Protein AF-A0A954Z6T5-F1 (afdb_monomer)

Mean predicted aligned error: 4.41 Å

Foldseek 3Di:
DDQDWDQDPVRDTDGPDDDAPDKDKDFAADPFFPAPPRGQADDDPQCVVQVQDSRNIGIDHHHVPDDDDGDDDRDPVRGDDD

Radius of gyration: 13.12 Å; Cα contacts (8 Å, |Δi|>4): 118; chains: 1; bounding box: 32×27×32 Å

Sequence (82 aa):
NGYFAVTAADGSFEIPNLPAGEKLEMQVWHERGAGANNAVVVETPETKPLKWSKKGRFEIQLEENEPRELTITVPANAFTAG

pLDDT: mean 88.75, std 7.07, range [52.69, 94.94]

Secondary structure (DSSP, 8-state):
--S--PPPTTS-----SPPSSSEEEEE-B-TTBSSGGGB-----TTTGGGT--TTSEEEEE--TT----------GGGB---

Structure (mmCIF, N/CA/C/O backbone):
data_AF-A0A954Z6T5-F1
#
_entry.id   AF-A0A954Z6T5-F1
#
loop_
_atom_site.group_PDB
_atom_site.id
_atom_site.type_symbol
_atom_site.label_atom_id
_atom_site.label_alt_id
_atom_site.label_comp_id
_atom_site.label_asym_id
_atom_site.label_entity_id
_atom_site.label_seq_id
_atom_site.pdbx_PDB_ins_code
_atom_site.Cartn_x
_atom_site.Cartn_y
_atom_site.Cartn_z
_atom_site.occupancy
_atom_site.B_iso_or_equiv
_atom_site.auth_seq_id
_atom_site.auth_comp_id
_atom_site.auth_asym_id
_atom_site.auth_atom_id
_atom_site.pdbx_PDB_model_num
ATOM 1 N N . ASN A 1 1 ? -8.031 -15.328 10.078 1.00 52.69 1 ASN A N 1
ATOM 2 C CA . ASN A 1 1 ? -8.234 -15.128 8.627 1.00 52.69 1 ASN A CA 1
ATOM 3 C C . ASN A 1 1 ? -8.770 -13.721 8.434 1.00 52.69 1 ASN A C 1
ATOM 5 O O . ASN A 1 1 ? -9.971 -13.548 8.388 1.00 52.69 1 ASN A O 1
ATOM 9 N N . GLY A 1 2 ? -7.986 -12.659 8.518 1.00 61.34 2 GLY A N 1
ATOM 10 C CA . GLY A 1 2 ? -6.576 -12.470 8.191 1.00 61.34 2 GLY A CA 1
ATOM 11 C C . GLY A 1 2 ? -6.610 -11.255 7.275 1.00 61.34 2 GLY A C 1
ATOM 12 O O . GLY A 1 2 ? -7.061 -11.407 6.152 1.00 61.34 2 GLY A O 1
ATOM 13 N N . TYR A 1 3 ? -6.301 -10.069 7.798 1.00 80.44 3 TYR A N 1
ATOM 14 C CA . TYR A 1 3 ? -6.505 -8.776 7.135 1.00 80.44 3 TYR A CA 1
ATOM 15 C C . TYR A 1 3 ? -5.593 -8.613 5.908 1.00 80.44 3 TYR A C 1
ATOM 17 O O . TYR A 1 3 ? -4.611 -7.879 5.935 1.00 80.44 3 TYR A O 1
ATOM 25 N N . PHE A 1 4 ? -5.879 -9.366 4.850 1.00 87.00 4 PHE A N 1
ATOM 26 C CA . PHE A 1 4 ? -5.161 -9.356 3.588 1.00 87.00 4 PHE A CA 1
ATOM 27 C C . PHE A 1 4 ? -6.142 -9.580 2.440 1.00 87.00 4 PHE A C 1
ATOM 29 O O . PHE A 1 4 ? -7.139 -10.286 2.581 1.00 87.00 4 PHE A O 1
ATOM 36 N N . ALA A 1 5 ? -5.812 -9.007 1.291 1.00 88.94 5 ALA A N 1
ATOM 37 C CA . ALA A 1 5 ? -6.463 -9.287 0.026 1.00 88.94 5 ALA A CA 1
ATOM 38 C C . ALA A 1 5 ? -5.387 -9.497 -1.035 1.00 88.94 5 ALA A C 1
ATOM 40 O O . ALA A 1 5 ? -4.314 -8.893 -0.976 1.00 88.94 5 ALA A O 1
ATOM 41 N N . VAL A 1 6 ? -5.678 -10.368 -1.995 1.00 89.69 6 VAL A N 1
ATOM 42 C CA . VAL A 1 6 ? -4.897 -10.493 -3.226 1.00 89.69 6 VAL A CA 1
ATOM 43 C C . VAL A 1 6 ? -5.668 -9.743 -4.297 1.00 89.69 6 VAL A C 1
ATOM 45 O O . VAL A 1 6 ? -6.867 -9.966 -4.450 1.00 89.69 6 VAL A O 1
ATOM 48 N N . THR A 1 7 ? -4.994 -8.843 -5.006 1.00 89.25 7 THR A N 1
ATOM 49 C CA . THR A 1 7 ? -5.606 -8.098 -6.106 1.00 89.25 7 THR A CA 1
ATOM 50 C C . THR A 1 7 ? -6.073 -9.058 -7.193 1.00 89.25 7 THR A C 1
ATOM 52 O O . THR A 1 7 ? -5.328 -9.960 -7.588 1.00 89.25 7 THR A O 1
ATOM 55 N N . ALA A 1 8 ? -7.284 -8.854 -7.698 1.00 90.62 8 ALA A N 1
ATOM 56 C CA . ALA A 1 8 ? -7.785 -9.561 -8.864 1.00 90.62 8 ALA A CA 1
ATOM 57 C C . ALA A 1 8 ? -7.013 -9.154 -10.135 1.00 90.62 8 ALA A C 1
ATOM 59 O O . ALA A 1 8 ? -6.192 -8.235 -10.130 1.00 90.62 8 ALA A O 1
ATOM 60 N N . ALA A 1 9 ? -7.271 -9.848 -11.247 1.00 88.25 9 ALA A N 1
ATOM 61 C CA . ALA A 1 9 ? -6.593 -9.597 -12.523 1.00 88.25 9 ALA A CA 1
ATOM 62 C C . ALA A 1 9 ? -6.838 -8.182 -13.084 1.00 88.25 9 ALA A C 1
ATOM 64 O O . ALA A 1 9 ? -6.040 -7.689 -13.877 1.00 88.25 9 ALA A O 1
ATOM 65 N N . ASP A 1 10 ? -7.928 -7.536 -12.668 1.00 87.50 10 ASP A N 1
ATOM 66 C CA . ASP A 1 10 ? -8.264 -6.147 -12.993 1.00 87.50 10 ASP A CA 1
ATOM 67 C C . ASP A 1 10 ? -7.644 -5.124 -12.020 1.00 87.50 10 ASP A C 1
ATOM 69 O O . ASP A 1 10 ? -7.828 -3.921 -12.191 1.00 87.50 10 ASP A O 1
ATOM 73 N N . GLY A 1 11 ? -6.898 -5.587 -11.011 1.00 86.06 11 GLY A N 1
ATOM 74 C CA . GLY A 1 11 ? -6.272 -4.761 -9.979 1.00 86.0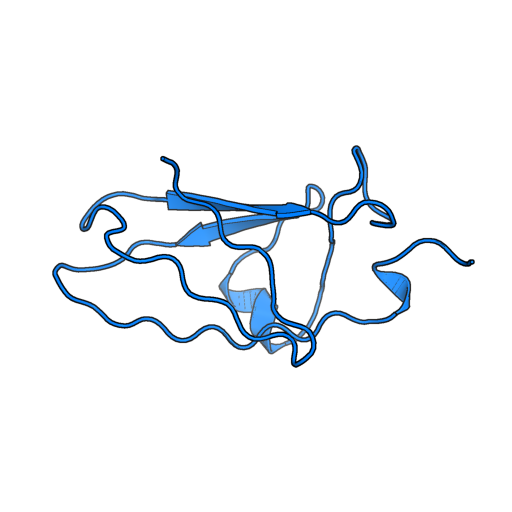6 11 GLY A CA 1
ATOM 75 C C . GLY A 1 11 ? -7.172 -4.433 -8.785 1.00 86.06 11 GLY A C 1
ATOM 76 O O . GLY A 1 11 ? -6.703 -3.784 -7.850 1.00 86.06 11 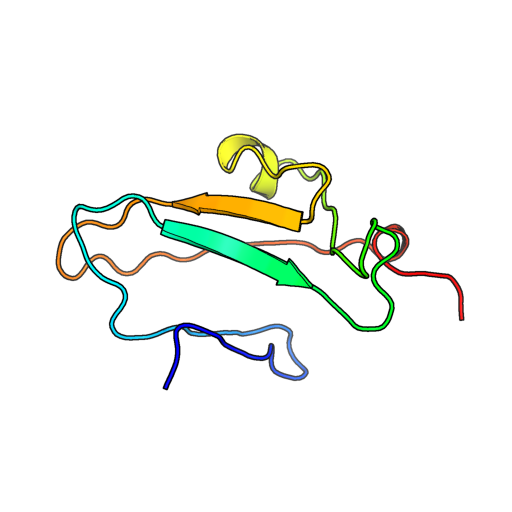GLY A O 1
ATOM 77 N N . SER A 1 12 ? -8.430 -4.883 -8.769 1.00 90.81 12 SER A N 1
ATOM 78 C CA . SER A 1 12 ? -9.353 -4.628 -7.658 1.00 90.81 12 SER A CA 1
ATOM 79 C C . SER A 1 12 ? -9.012 -5.460 -6.415 1.00 90.81 12 SER A C 1
ATOM 81 O O . SER A 1 12 ? -8.515 -6.585 -6.509 1.00 90.81 12 SER A O 1
ATOM 83 N N . PHE A 1 13 ? -9.265 -4.908 -5.226 1.00 90.38 13 PHE A N 1
ATOM 84 C CA . PHE A 1 13 ? -9.143 -5.616 -3.951 1.00 90.38 13 PHE A CA 1
ATOM 85 C C . PHE A 1 13 ? -10.155 -5.078 -2.935 1.00 90.38 13 PHE A C 1
ATOM 87 O O . PHE A 1 13 ? -10.547 -3.916 -2.994 1.00 90.38 13 PHE A O 1
ATOM 94 N N . GLU A 1 14 ? -10.533 -5.916 -1.971 1.00 91.19 14 GLU A N 1
ATOM 95 C CA . GLU A 1 14 ? -11.391 -5.537 -0.850 1.00 91.19 14 GLU A CA 1
ATOM 96 C C . GLU A 1 14 ? -10.909 -6.251 0.418 1.00 91.19 14 GLU A C 1
ATOM 98 O O . GLU A 1 14 ? -10.648 -7.455 0.396 1.00 91.19 14 GLU A O 1
ATOM 103 N N . ILE A 1 15 ? -10.777 -5.513 1.525 1.00 89.19 15 ILE A N 1
ATOM 104 C CA . ILE A 1 15 ? -10.470 -6.082 2.843 1.00 89.19 15 ILE A CA 1
ATOM 105 C C . ILE A 1 15 ? -11.632 -5.733 3.779 1.00 89.19 15 ILE A C 1
ATOM 107 O O . ILE A 1 15 ? -11.679 -4.613 4.292 1.00 89.19 15 ILE A O 1
ATOM 111 N N . PRO A 1 16 ? -12.584 -6.656 3.999 1.00 88.56 16 PRO A N 1
ATOM 112 C CA . PRO A 1 16 ? -13.743 -6.378 4.833 1.00 88.56 16 PRO A CA 1
ATOM 113 C C . PRO A 1 16 ? -13.400 -6.472 6.325 1.00 88.56 16 PRO A C 1
ATOM 115 O O . PRO A 1 16 ? -12.461 -7.161 6.730 1.00 88.56 16 PRO A O 1
ATOM 118 N N . ASN A 1 17 ? -14.241 -5.844 7.152 1.00 87.19 17 ASN A N 1
ATOM 119 C CA . ASN A 1 17 ? -14.219 -5.949 8.616 1.00 87.19 17 ASN A CA 1
ATOM 120 C C . ASN A 1 17 ? -12.913 -5.471 9.275 1.00 87.19 17 ASN A C 1
ATOM 122 O O . ASN A 1 17 ? -12.468 -6.057 10.262 1.00 87.19 17 ASN A O 1
ATOM 126 N N . LEU A 1 18 ? -12.287 -4.423 8.735 1.00 88.62 18 LEU A N 1
ATOM 127 C CA . LEU A 1 18 ? -11.152 -3.776 9.390 1.00 88.62 18 LEU A CA 1
ATOM 128 C C . LEU A 1 18 ? -11.594 -3.091 10.700 1.00 88.62 18 LEU A C 1
ATOM 130 O O . LEU A 1 18 ? -12.694 -2.534 10.746 1.00 88.62 18 LEU A O 1
ATOM 134 N N . PRO A 1 19 ? -10.766 -3.119 11.762 1.00 88.00 19 PRO A N 1
ATOM 135 C CA . PRO A 1 19 ? -11.117 -2.475 13.018 1.00 88.00 19 PRO A CA 1
ATOM 136 C C . PRO A 1 19 ? -11.162 -0.953 12.855 1.00 88.00 19 PRO A C 1
ATOM 138 O O . PRO A 1 19 ? -10.246 -0.345 12.300 1.00 88.00 19 PRO A O 1
ATOM 141 N N . ALA A 1 20 ? -12.243 -0.353 13.349 1.00 89.31 20 ALA A N 1
ATOM 142 C CA . ALA A 1 20 ? -12.451 1.088 13.338 1.00 89.31 20 ALA A CA 1
ATOM 143 C C . ALA A 1 20 ? -11.796 1.764 14.551 1.00 89.31 20 ALA A C 1
ATOM 145 O O . ALA A 1 20 ? -11.634 1.155 15.608 1.00 89.31 20 ALA A O 1
ATOM 146 N N . GLY A 1 21 ? -11.439 3.040 14.406 1.00 88.44 21 GLY A N 1
ATOM 147 C CA . GLY A 1 21 ? -10.896 3.870 15.487 1.00 88.44 21 GLY A CA 1
ATOM 148 C C . GLY A 1 21 ? -9.419 3.629 15.822 1.00 88.44 21 GLY A C 1
ATOM 149 O O . GLY A 1 21 ? -8.845 4.384 16.606 1.00 88.44 21 GLY A O 1
ATOM 150 N N . GLU A 1 22 ? -8.777 2.635 15.206 1.00 89.38 22 GLU A N 1
ATOM 151 C CA . GLU A 1 22 ? -7.353 2.340 15.370 1.00 89.38 22 GLU A CA 1
ATOM 152 C C . GLU A 1 22 ? -6.558 2.665 14.100 1.00 89.38 22 GLU A C 1
ATOM 154 O O . GLU A 1 22 ? -7.081 2.676 12.983 1.00 89.38 22 GLU A O 1
ATOM 159 N N . LYS A 1 23 ? -5.260 2.932 14.270 1.00 91.31 23 LYS A N 1
ATOM 160 C CA . LYS A 1 23 ? -4.341 3.068 13.139 1.00 91.31 23 LYS A CA 1
ATOM 161 C C . LYS A 1 23 ? -3.948 1.692 12.626 1.00 91.31 23 LYS A C 1
ATOM 163 O O . LYS A 1 23 ? -3.360 0.897 13.354 1.00 91.31 23 LYS A O 1
ATOM 168 N N . LEU A 1 24 ? -4.212 1.459 11.351 1.00 91.44 24 LEU A N 1
ATOM 169 C CA . LEU A 1 24 ? -3.894 0.230 10.645 1.00 91.44 24 LEU A CA 1
ATOM 170 C C . LEU A 1 24 ? -2.674 0.465 9.761 1.00 91.44 24 LEU A C 1
ATOM 172 O O . LEU A 1 24 ? -2.690 1.331 8.886 1.00 91.44 24 LEU A O 1
ATOM 176 N N . GLU A 1 25 ? -1.619 -0.318 9.981 1.00 93.25 25 GLU A N 1
ATOM 177 C CA . GLU A 1 25 ? -0.483 -0.375 9.062 1.00 93.25 25 GLU A CA 1
ATOM 178 C C . GLU A 1 25 ? -0.794 -1.378 7.946 1.00 93.25 25 GLU A C 1
ATOM 180 O O . GLU A 1 25 ? -0.904 -2.583 8.177 1.00 93.25 25 GLU A O 1
ATOM 185 N N . MET A 1 26 ? -0.911 -0.876 6.721 1.00 92.81 26 MET A N 1
ATOM 186 C CA . MET A 1 26 ? -1.141 -1.675 5.524 1.00 92.81 26 MET A CA 1
ATOM 187 C C . MET A 1 26 ? 0.199 -1.959 4.849 1.00 92.81 26 MET A C 1
ATOM 189 O O . MET A 1 26 ? 0.963 -1.033 4.576 1.00 92.81 26 MET A O 1
ATOM 193 N N . GLN A 1 27 ? 0.487 -3.228 4.551 1.00 93.62 27 GLN A N 1
ATOM 194 C CA . GLN A 1 27 ? 1.663 -3.645 3.782 1.00 93.62 27 GLN A CA 1
ATOM 195 C C . GLN A 1 27 ? 1.237 -4.108 2.392 1.00 93.62 27 GLN A C 1
ATOM 19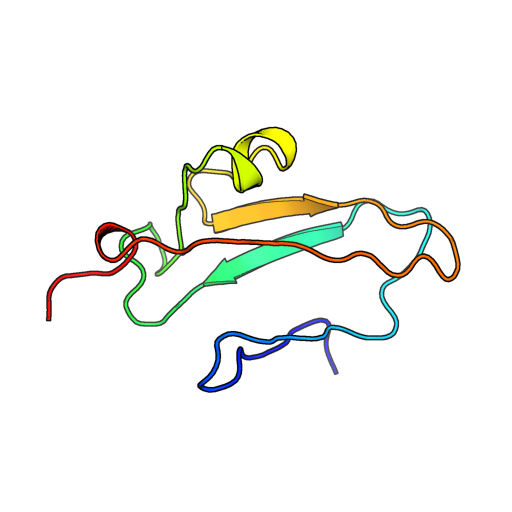7 O O . GLN A 1 27 ? 0.441 -5.034 2.253 1.00 93.62 27 GLN A O 1
ATOM 202 N N . VAL A 1 28 ? 1.857 -3.527 1.369 1.00 93.69 28 VAL A N 1
ATOM 203 C CA . VAL A 1 28 ? 1.714 -3.946 -0.025 1.00 93.69 28 VAL A CA 1
ATOM 204 C C . VAL A 1 28 ? 3.011 -4.599 -0.482 1.00 93.69 28 VAL A C 1
ATOM 206 O O . VAL A 1 28 ? 4.112 -4.077 -0.275 1.00 93.69 28 VAL A O 1
ATOM 209 N N . TRP A 1 29 ? 2.881 -5.779 -1.072 1.00 93.94 29 TRP A N 1
ATOM 210 C CA . TRP A 1 29 ? 3.996 -6.604 -1.513 1.00 93.94 29 TRP A CA 1
ATOM 211 C C . TRP A 1 29 ? 3.629 -7.304 -2.822 1.00 93.94 29 TRP A C 1
ATOM 213 O O . TRP A 1 29 ? 2.452 -7.454 -3.146 1.00 93.94 29 TRP A O 1
ATOM 223 N N . HIS A 1 30 ? 4.641 -7.730 -3.566 1.00 93.38 30 HIS A N 1
ATOM 224 C CA . HIS A 1 30 ? 4.475 -8.553 -4.757 1.00 93.38 30 HIS A CA 1
ATOM 225 C C . HIS A 1 30 ? 5.731 -9.390 -4.945 1.00 93.38 30 HIS A C 1
ATOM 227 O O . HIS A 1 30 ? 6.810 -8.862 -4.740 1.00 93.38 30 HIS A O 1
ATOM 233 N N . GLU A 1 31 ? 5.648 -10.640 -5.395 1.00 92.38 31 GLU A N 1
ATOM 234 C CA . GLU A 1 31 ? 6.822 -11.519 -5.589 1.00 92.38 31 GLU A CA 1
ATOM 235 C C . GLU A 1 31 ? 7.949 -10.902 -6.429 1.00 92.38 31 GLU A C 1
ATOM 237 O O . GLU A 1 31 ? 9.125 -11.169 -6.197 1.00 92.38 31 GLU A O 1
ATOM 242 N N . ARG A 1 32 ? 7.582 -10.024 -7.361 1.00 92.94 32 ARG A N 1
ATOM 243 C CA . ARG A 1 32 ? 8.497 -9.252 -8.208 1.00 92.94 32 ARG A CA 1
ATOM 244 C C . ARG A 1 32 ? 8.702 -7.806 -7.754 1.00 92.94 32 ARG A C 1
ATOM 246 O O . ARG A 1 32 ? 9.111 -6.986 -8.562 1.00 92.94 32 ARG A O 1
ATOM 253 N N . GLY A 1 33 ? 8.356 -7.445 -6.524 1.00 92.81 33 GLY A N 1
ATOM 254 C CA . GLY A 1 33 ? 8.518 -6.084 -6.016 1.00 92.81 33 GLY A CA 1
ATOM 255 C C . GLY A 1 33 ? 9.984 -5.652 -6.059 1.00 92.81 33 GLY A C 1
ATOM 256 O O . GLY A 1 33 ? 10.865 -6.389 -5.627 1.00 92.81 33 GLY A O 1
ATOM 257 N N . ALA A 1 34 ? 10.254 -4.457 -6.581 1.00 92.75 34 ALA A N 1
ATOM 258 C CA . ALA A 1 34 ? 11.610 -3.919 -6.688 1.00 92.75 34 ALA A CA 1
ATOM 259 C C . ALA A 1 34 ? 12.174 -3.420 -5.342 1.00 92.75 34 ALA A C 1
ATOM 261 O O . ALA A 1 34 ? 13.369 -3.141 -5.232 1.00 92.75 34 ALA A O 1
ATOM 262 N N . GLY A 1 35 ? 11.324 -3.271 -4.320 1.00 89.75 35 GLY A N 1
ATOM 263 C CA . GLY A 1 35 ? 11.721 -2.854 -2.980 1.00 89.75 35 GLY A CA 1
ATOM 264 C C . GLY A 1 35 ? 12.336 -3.981 -2.146 1.00 89.75 35 GLY A C 1
ATOM 265 O O . GLY A 1 35 ? 12.237 -5.165 -2.464 1.00 89.75 35 GLY A O 1
ATOM 266 N N . ALA A 1 36 ? 12.944 -3.612 -1.016 1.00 89.69 36 ALA A N 1
ATOM 267 C CA . ALA A 1 36 ? 13.474 -4.584 -0.060 1.00 89.69 36 ALA A CA 1
ATOM 268 C C . ALA A 1 36 ? 12.375 -5.557 0.411 1.00 89.69 36 ALA A C 1
ATOM 270 O O . ALA A 1 36 ? 11.254 -5.131 0.689 1.00 89.69 36 ALA A O 1
ATOM 271 N N . ASN A 1 37 ? 12.707 -6.848 0.526 1.00 90.50 37 ASN A N 1
ATOM 272 C CA . ASN A 1 37 ? 11.757 -7.922 0.848 1.00 90.50 37 ASN A CA 1
ATOM 273 C C . ASN A 1 37 ? 10.526 -7.941 -0.075 1.00 90.50 37 ASN A C 1
ATOM 275 O O . ASN A 1 37 ? 9.417 -8.194 0.392 1.00 90.50 37 ASN A O 1
ATOM 279 N N . ASN A 1 38 ? 10.719 -7.66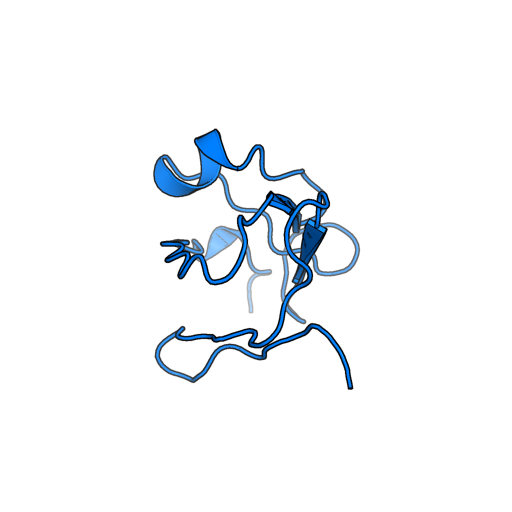0 -1.368 1.00 93.62 38 ASN A N 1
ATOM 280 C CA . ASN A 1 38 ? 9.661 -7.705 -2.378 1.00 93.62 38 ASN A CA 1
ATOM 281 C C . ASN A 1 38 ? 8.523 -6.695 -2.120 1.00 93.62 38 ASN A C 1
ATOM 283 O O . ASN A 1 38 ? 7.374 -6.879 -2.532 1.00 93.62 38 ASN A O 1
ATOM 287 N N . ALA A 1 39 ? 8.840 -5.603 -1.421 1.00 93.31 39 ALA A N 1
ATOM 288 C CA . ALA A 1 39 ? 7.909 -4.513 -1.194 1.00 93.31 39 ALA A CA 1
ATOM 289 C C . ALA A 1 39 ? 7.565 -3.795 -2.506 1.00 93.31 39 ALA A C 1
ATOM 291 O O . ALA A 1 39 ? 8.444 -3.507 -3.325 1.00 93.31 39 ALA A O 1
ATOM 292 N N . VAL A 1 40 ? 6.290 -3.436 -2.661 1.00 93.94 40 VAL A N 1
ATOM 293 C CA . VAL A 1 40 ? 5.835 -2.560 -3.745 1.00 93.94 40 VAL A CA 1
ATOM 294 C C . VAL A 1 40 ? 5.957 -1.121 -3.262 1.00 93.94 40 VAL A C 1
ATOM 296 O O . VAL A 1 40 ? 5.283 -0.701 -2.321 1.00 93.94 40 VAL A O 1
ATOM 299 N N . VAL A 1 41 ? 6.863 -0.363 -3.873 1.00 92.12 41 VAL A N 1
ATOM 300 C CA . VAL A 1 41 ? 7.104 1.042 -3.527 1.00 92.12 41 VAL A CA 1
ATOM 301 C C . VAL A 1 41 ? 6.562 1.909 -4.650 1.00 92.12 41 VAL A C 1
ATOM 303 O O . VAL A 1 41 ? 7.007 1.792 -5.789 1.00 92.12 41 VAL A O 1
ATOM 306 N N . VAL A 1 42 ? 5.602 2.770 -4.321 1.00 91.12 42 VAL A N 1
ATOM 307 C CA . VAL A 1 42 ? 4.958 3.671 -5.279 1.00 91.12 42 VAL A CA 1
ATOM 308 C C . VAL A 1 42 ? 5.052 5.108 -4.792 1.00 91.12 42 VAL A C 1
ATOM 310 O O . VAL A 1 42 ? 4.844 5.397 -3.614 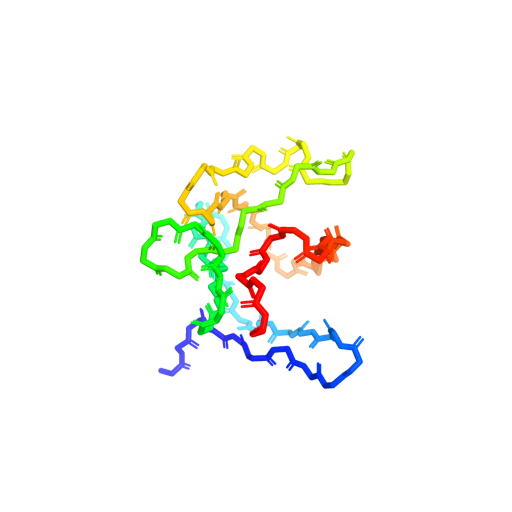1.00 91.12 42 VAL A O 1
ATOM 313 N N . GLU A 1 43 ? 5.350 6.015 -5.713 1.00 89.31 43 GLU A N 1
ATOM 314 C CA . GLU A 1 43 ? 5.389 7.451 -5.456 1.00 89.31 43 GLU A CA 1
ATOM 315 C C . GLU A 1 43 ? 4.589 8.161 -6.551 1.00 89.31 43 GLU A C 1
ATOM 317 O O . GLU A 1 43 ? 5.131 8.634 -7.549 1.00 89.31 43 GLU A O 1
ATOM 322 N N . THR A 1 44 ? 3.266 8.189 -6.386 1.00 88.19 44 THR A N 1
ATOM 323 C CA . THR A 1 44 ? 2.339 8.873 -7.295 1.00 88.19 44 THR A CA 1
ATOM 324 C C . THR A 1 44 ? 1.622 10.001 -6.549 1.00 88.19 44 THR A C 1
ATOM 326 O O . THR A 1 44 ? 1.59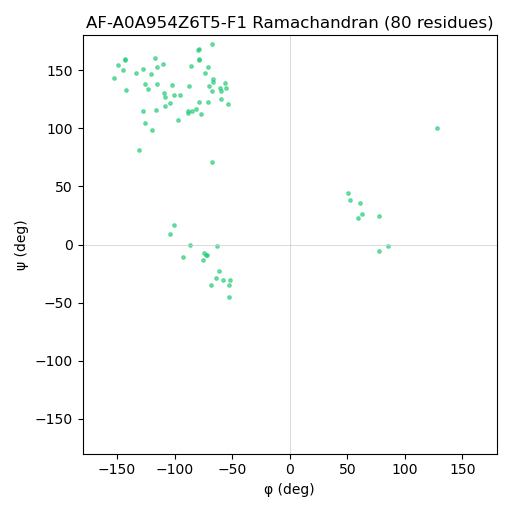9 10.011 -5.316 1.00 88.19 44 THR A O 1
ATOM 329 N N . PRO A 1 45 ? 1.033 10.990 -7.248 1.00 89.38 45 PRO A N 1
ATOM 330 C CA . PRO A 1 45 ? 0.247 12.037 -6.594 1.00 89.38 45 PRO A CA 1
ATOM 331 C C . PRO A 1 45 ? -0.858 11.492 -5.676 1.00 89.38 45 PRO A C 1
ATOM 333 O O . PRO A 1 45 ? -1.086 12.063 -4.614 1.00 89.38 45 PRO A O 1
ATOM 336 N N . GLU A 1 46 ? -1.471 10.368 -6.054 1.00 87.81 46 GLU A N 1
ATOM 337 C CA . GLU A 1 46 ? -2.525 9.674 -5.302 1.00 87.81 46 GLU A CA 1
ATOM 338 C C . GLU A 1 46 ? -2.009 9.046 -3.998 1.00 87.81 46 GLU A C 1
ATOM 340 O O . GLU A 1 46 ? -2.716 9.050 -2.994 1.00 87.81 46 GLU A O 1
ATOM 345 N N . THR A 1 47 ? -0.765 8.546 -3.972 1.00 89.25 47 THR A N 1
ATOM 346 C CA . THR A 1 47 ? -0.194 7.888 -2.783 1.00 89.25 47 THR A CA 1
ATOM 347 C C . THR A 1 47 ? 0.590 8.821 -1.863 1.00 89.25 47 THR A C 1
ATOM 349 O O . THR A 1 47 ? 0.881 8.452 -0.722 1.00 89.25 47 THR A O 1
ATOM 352 N N . LYS A 1 48 ? 0.889 10.056 -2.292 1.00 89.06 48 LYS A N 1
ATOM 353 C CA . LYS A 1 48 ? 1.545 11.073 -1.446 1.00 89.06 48 LYS A CA 1
ATOM 354 C C . LYS A 1 48 ? 0.830 11.314 -0.104 1.00 89.06 48 LYS A C 1
ATOM 356 O O . LYS A 1 48 ? 1.528 11.341 0.914 1.00 89.06 48 LYS A O 1
ATOM 361 N N . PRO A 1 49 ? -0.511 11.455 -0.040 1.00 90.19 49 PRO A N 1
ATOM 362 C CA . PRO A 1 49 ? -1.222 11.658 1.225 1.00 90.19 49 PRO A CA 1
ATOM 363 C C . PRO A 1 49 ? -1.101 10.471 2.187 1.00 90.19 49 PRO A C 1
ATOM 365 O O . PRO A 1 49 ? -1.099 10.671 3.400 1.00 90.19 49 PRO A O 1
ATOM 368 N N . LEU A 1 50 ? -0.936 9.255 1.656 1.00 90.44 50 LEU A N 1
ATOM 369 C CA . LEU A 1 50 ? -0.801 8.022 2.438 1.00 90.44 50 LEU A CA 1
ATOM 370 C C . LEU A 1 50 ? 0.572 7.892 3.116 1.00 90.44 50 LEU A C 1
ATOM 372 O O . LEU A 1 50 ? 0.777 6.978 3.909 1.00 90.44 50 LEU A O 1
ATOM 376 N N . LYS A 1 51 ? 1.527 8.789 2.815 1.00 90.94 51 LYS A N 1
ATOM 377 C CA . LYS A 1 51 ? 2.906 8.737 3.335 1.00 90.94 51 LYS A CA 1
ATOM 378 C C . LYS A 1 51 ? 3.542 7.355 3.128 1.00 90.94 51 LYS A C 1
ATOM 380 O O . LYS A 1 51 ? 4.183 6.812 4.028 1.00 90.94 51 LYS A O 1
ATOM 385 N N . TRP A 1 52 ? 3.352 6.797 1.930 1.00 93.50 52 TRP A N 1
ATOM 386 C CA . TRP A 1 52 ? 3.844 5.474 1.556 1.00 93.50 52 TRP A CA 1
ATOM 387 C C . TRP A 1 52 ? 5.349 5.350 1.812 1.00 93.50 52 TRP A C 1
ATOM 389 O O . TRP A 1 52 ? 6.171 6.103 1.289 1.00 93.50 52 TRP A O 1
ATOM 399 N N . SER A 1 53 ? 5.727 4.395 2.650 1.00 92.56 53 SER A N 1
ATOM 400 C CA . SER A 1 53 ? 7.108 4.189 3.057 1.00 92.56 53 SER A CA 1
ATOM 401 C C . SER A 1 53 ? 7.908 3.450 1.986 1.00 92.56 53 SER A C 1
ATOM 403 O O . SER A 1 53 ? 7.390 2.646 1.209 1.00 92.56 53 SER A O 1
ATOM 405 N N . LYS A 1 54 ? 9.235 3.595 2.038 1.00 89.62 54 LYS A N 1
ATOM 406 C CA . LYS A 1 54 ? 10.174 2.821 1.203 1.00 89.62 54 LYS A CA 1
ATOM 407 C C . LYS A 1 54 ? 10.155 1.304 1.470 1.00 89.62 54 LYS A C 1
ATOM 409 O O . LYS A 1 54 ? 10.903 0.568 0.838 1.00 89.62 54 LYS A O 1
ATOM 414 N N . LYS A 1 55 ? 9.335 0.840 2.421 1.00 90.50 55 LYS A N 1
ATOM 415 C CA . LYS A 1 55 ? 9.112 -0.575 2.748 1.00 90.50 55 LYS A CA 1
ATOM 416 C C . LYS A 1 55 ? 7.774 -1.099 2.219 1.00 90.50 55 LYS A C 1
ATOM 418 O O . LYS A 1 55 ? 7.386 -2.202 2.580 1.00 90.50 55 LYS A O 1
ATOM 423 N N . GLY A 1 56 ? 7.058 -0.327 1.399 1.00 92.69 56 GLY A N 1
ATOM 424 C CA . GLY A 1 56 ? 5.765 -0.739 0.849 1.00 92.69 56 GLY A CA 1
ATOM 425 C C . GLY A 1 56 ? 4.603 -0.626 1.834 1.00 92.69 56 GLY A C 1
ATOM 426 O O . GLY A 1 56 ? 3.642 -1.378 1.721 1.00 92.69 56 GLY A O 1
ATOM 427 N N . ARG A 1 57 ? 4.716 0.251 2.838 1.00 94.94 57 ARG A N 1
ATOM 428 C CA . ARG A 1 57 ? 3.727 0.384 3.922 1.00 94.94 57 ARG A CA 1
ATOM 429 C C . ARG A 1 57 ? 3.123 1.766 3.996 1.00 94.94 57 ARG A C 1
ATOM 431 O O . ARG A 1 57 ? 3.858 2.730 3.797 1.00 94.94 57 ARG A O 1
ATOM 438 N N . PHE A 1 58 ? 1.863 1.857 4.385 1.00 94.19 58 PHE A N 1
ATOM 439 C CA . PHE A 1 58 ? 1.197 3.112 4.719 1.00 94.19 58 PHE A CA 1
ATOM 440 C C . PHE A 1 58 ? 0.234 2.915 5.892 1.00 94.19 58 PHE A C 1
ATOM 442 O O . PHE A 1 58 ? -0.173 1.792 6.182 1.00 94.19 58 PHE A O 1
ATOM 449 N N . GLU A 1 59 ? -0.117 4.004 6.572 1.00 93.88 59 GLU A N 1
ATOM 450 C CA . GLU A 1 59 ? -1.084 3.980 7.671 1.00 93.88 59 GLU A CA 1
ATOM 451 C C . GLU A 1 59 ? -2.436 4.511 7.196 1.00 93.88 59 GLU A C 1
ATOM 453 O O . GLU A 1 59 ? -2.504 5.542 6.522 1.00 93.88 59 GLU A O 1
ATOM 458 N N . ILE A 1 60 ? -3.512 3.840 7.597 1.00 91.56 60 ILE A N 1
ATOM 459 C CA . ILE A 1 60 ? -4.878 4.356 7.491 1.00 91.56 60 ILE A CA 1
ATOM 460 C C . ILE A 1 60 ? -5.564 4.276 8.847 1.00 91.56 60 ILE A C 1
ATOM 462 O O . ILE A 1 60 ? -5.272 3.404 9.658 1.00 91.56 60 ILE A O 1
ATOM 466 N N . GLN A 1 61 ? -6.496 5.186 9.080 1.00 91.50 61 GLN A N 1
ATOM 467 C CA . GLN A 1 61 ? -7.465 5.092 10.161 1.00 91.50 61 GLN A CA 1
ATOM 468 C C . GLN A 1 61 ? -8.843 5.170 9.515 1.00 91.50 61 GLN A C 1
ATOM 470 O O . GLN A 1 61 ? -9.051 5.990 8.611 1.00 91.50 61 GLN A O 1
ATOM 475 N N . LEU A 1 62 ? -9.723 4.267 9.931 1.00 88.94 62 LEU A N 1
ATOM 476 C CA . LEU A 1 62 ? -11.094 4.156 9.453 1.00 88.94 62 LEU A CA 1
ATOM 477 C C . LEU A 1 62 ? -12.033 4.456 10.615 1.00 88.94 62 LEU A C 1
ATOM 479 O O . LEU A 1 62 ? -11.796 3.992 11.734 1.00 88.94 62 LEU A O 1
ATOM 483 N N . GLU A 1 63 ? -13.085 5.214 10.349 1.00 89.56 63 GLU A N 1
ATOM 484 C CA . GLU A 1 63 ? -14.198 5.363 11.280 1.00 89.56 63 GLU A CA 1
ATOM 485 C C . GLU A 1 63 ? -15.146 4.156 11.198 1.00 89.56 63 GLU A C 1
ATOM 487 O O . GLU A 1 63 ? -15.067 3.315 10.295 1.00 89.56 63 GLU A O 1
ATOM 492 N N . GLU A 1 64 ? -16.047 4.037 12.174 1.00 87.44 64 GLU A N 1
ATOM 493 C CA . GLU A 1 64 ? -16.994 2.924 12.226 1.00 87.44 64 GLU A CA 1
ATOM 494 C C . GLU A 1 64 ? -17.885 2.899 10.973 1.00 87.44 64 GLU A C 1
ATOM 496 O O . GLU A 1 64 ? -18.551 3.881 10.647 1.00 87.44 64 GLU A O 1
ATOM 501 N N . ASN A 1 65 ? -17.906 1.755 10.278 1.00 82.94 65 ASN A N 1
ATOM 502 C CA . ASN A 1 65 ? -18.631 1.546 9.020 1.00 82.94 65 ASN A CA 1
ATOM 503 C C . ASN A 1 65 ? -18.221 2.493 7.873 1.00 82.94 65 ASN A C 1
ATOM 505 O O . ASN A 1 65 ? -19.010 2.694 6.951 1.00 82.94 65 ASN A O 1
ATOM 509 N N . GLU A 1 66 ? -17.014 3.070 7.897 1.00 85.38 66 GLU A N 1
ATOM 510 C CA . GLU A 1 66 ? -16.522 3.929 6.815 1.00 85.38 66 GLU A CA 1
ATOM 511 C C . GLU A 1 66 ? -16.065 3.091 5.602 1.00 85.38 66 GLU A C 1
ATOM 513 O O . GLU A 1 66 ? -15.034 2.412 5.683 1.00 85.38 66 GLU A O 1
ATOM 518 N N . PRO A 1 67 ? -16.757 3.151 4.443 1.00 85.56 67 PRO A N 1
ATOM 519 C CA . PRO A 1 67 ? -16.187 2.646 3.205 1.00 85.56 67 PRO A CA 1
ATOM 520 C C . PRO A 1 67 ? -15.058 3.584 2.765 1.00 85.56 67 PRO A C 1
ATOM 522 O O . PRO A 1 67 ? -15.273 4.779 2.555 1.00 85.56 67 PRO A O 1
ATOM 525 N N . ARG A 1 68 ? -13.851 3.041 2.594 1.00 88.31 68 ARG A N 1
ATOM 526 C CA . ARG A 1 68 ? -12.707 3.790 2.071 1.00 88.31 68 ARG A CA 1
ATOM 527 C C . ARG A 1 68 ? -12.244 3.217 0.743 1.00 88.31 68 ARG A C 1
ATOM 529 O O . ARG A 1 68 ? -11.732 2.104 0.678 1.00 88.31 68 ARG A O 1
ATOM 536 N N . GLU A 1 69 ? -12.372 4.032 -0.294 1.00 89.81 69 GLU A N 1
ATOM 537 C CA . GLU A 1 69 ? -11.805 3.763 -1.609 1.00 89.81 69 GLU A CA 1
ATOM 538 C C . GLU A 1 69 ? -10.362 4.286 -1.678 1.00 89.81 69 GLU A C 1
ATOM 540 O O . GLU A 1 69 ? -10.059 5.384 -1.204 1.00 89.81 69 GLU A O 1
ATOM 545 N N . LEU A 1 70 ? -9.460 3.487 -2.251 1.00 88.12 70 LEU A N 1
ATOM 546 C CA . LEU A 1 70 ? -8.056 3.838 -2.453 1.00 88.12 70 LEU A CA 1
ATOM 547 C C . LEU A 1 70 ? -7.696 3.629 -3.923 1.00 88.12 70 LEU A C 1
ATOM 549 O O . LEU A 1 70 ? -7.665 2.499 -4.404 1.00 88.12 70 LEU A O 1
ATOM 553 N N . THR A 1 71 ? -7.364 4.708 -4.625 1.00 88.94 71 THR A N 1
ATOM 554 C CA . THR A 1 71 ? -6.767 4.626 -5.961 1.00 88.94 71 THR A CA 1
ATOM 555 C C . THR A 1 71 ? -5.250 4.541 -5.816 1.00 88.94 71 THR A C 1
ATOM 557 O O . THR A 1 71 ? -4.615 5.460 -5.300 1.00 88.94 71 THR A O 1
ATOM 560 N N . ILE A 1 72 ? -4.667 3.411 -6.220 1.00 89.44 72 ILE A N 1
ATOM 561 C CA . ILE A 1 72 ? -3.220 3.186 -6.184 1.00 89.44 72 ILE A CA 1
ATOM 562 C C . ILE A 1 72 ? -2.763 2.773 -7.579 1.00 89.44 72 ILE A C 1
ATOM 564 O O . ILE A 1 72 ? -2.929 1.629 -7.997 1.00 89.44 72 ILE A O 1
ATOM 568 N N . THR A 1 73 ? -2.125 3.700 -8.284 1.00 91.25 73 THR A N 1
ATOM 569 C CA . THR A 1 73 ? -1.434 3.385 -9.535 1.00 91.25 73 THR A CA 1
ATOM 570 C C . THR A 1 73 ? -0.050 2.795 -9.245 1.00 91.25 73 THR A C 1
ATOM 572 O O . THR A 1 73 ? 0.820 3.480 -8.703 1.00 91.25 73 THR A O 1
ATOM 575 N N . VAL A 1 74 ? 0.179 1.535 -9.632 1.00 90.69 74 VAL A N 1
ATOM 576 C CA . VAL A 1 74 ? 1.481 0.860 -9.491 1.00 90.69 74 VAL A CA 1
ATOM 577 C C . VAL A 1 74 ? 2.266 0.947 -10.810 1.00 90.69 74 VAL A C 1
ATOM 579 O O . VAL A 1 74 ? 1.906 0.276 -11.778 1.00 90.69 74 VAL A O 1
ATOM 582 N N . PRO A 1 75 ? 3.332 1.766 -10.899 1.00 90.50 75 PRO A N 1
ATOM 583 C CA . PRO A 1 75 ? 4.141 1.867 -12.109 1.00 90.50 75 PRO A CA 1
ATOM 584 C C . PRO A 1 75 ? 4.985 0.606 -12.330 1.00 90.50 75 PRO A C 1
ATOM 586 O O . PRO A 1 75 ? 5.403 -0.054 -11.382 1.00 90.50 75 PRO A O 1
ATOM 589 N N . ALA A 1 76 ? 5.315 0.302 -13.589 1.00 90.50 76 ALA A N 1
ATOM 590 C CA . ALA A 1 76 ? 6.100 -0.888 -13.938 1.00 90.50 76 ALA A CA 1
ATOM 591 C C . ALA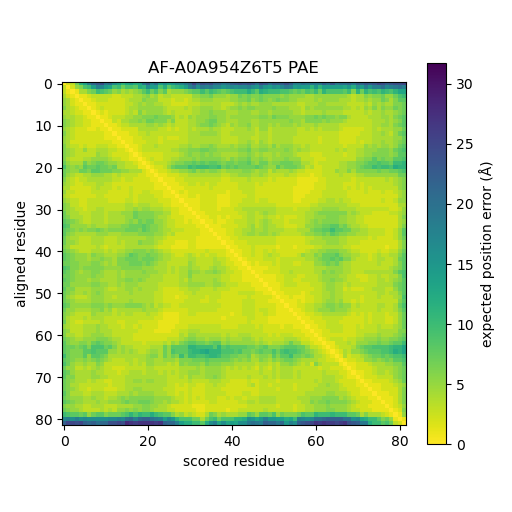 A 1 76 ? 7.476 -0.942 -13.244 1.00 90.50 76 ALA A C 1
ATOM 593 O O . ALA A 1 76 ? 7.969 -2.022 -12.937 1.00 90.50 76 ALA A O 1
ATOM 594 N N . ASN A 1 77 ? 8.082 0.215 -12.951 1.00 90.00 77 ASN A N 1
ATOM 595 C CA . ASN A 1 77 ? 9.362 0.298 -12.240 1.00 90.00 77 ASN A CA 1
ATOM 596 C C . ASN A 1 77 ? 9.269 -0.067 -10.744 1.00 90.00 77 ASN A C 1
ATOM 598 O O . ASN A 1 77 ? 10.303 -0.204 -10.094 1.00 90.00 77 ASN A O 1
ATOM 602 N N . A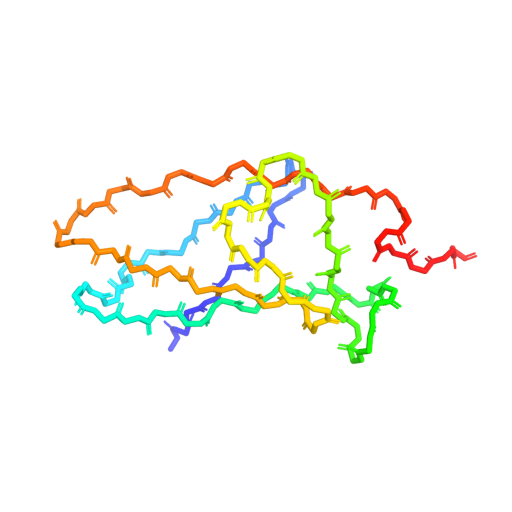LA A 1 78 ? 8.059 -0.237 -10.199 1.00 90.56 78 ALA A N 1
ATOM 603 C CA . ALA A 1 78 ? 7.847 -0.806 -8.873 1.00 90.56 78 ALA A CA 1
ATOM 604 C C . ALA A 1 78 ? 8.102 -2.325 -8.847 1.00 90.56 78 ALA A C 1
ATOM 606 O O . ALA A 1 78 ? 8.152 -2.915 -7.764 1.00 90.56 78 ALA A O 1
ATOM 607 N N . PHE A 1 79 ? 8.294 -2.949 -10.015 1.00 92.50 79 PHE A N 1
ATOM 608 C CA . PHE A 1 79 ? 8.632 -4.358 -10.168 1.00 92.50 79 PHE A CA 1
ATOM 609 C C . PHE A 1 79 ? 10.027 -4.551 -10.775 1.00 92.50 79 PHE A C 1
ATOM 611 O O . PHE A 1 79 ? 10.532 -3.713 -11.523 1.00 92.50 79 PHE A O 1
ATOM 618 N N . THR A 1 80 ? 10.663 -5.675 -10.459 1.00 87.81 80 THR A N 1
ATOM 619 C CA . THR A 1 80 ? 11.931 -6.082 -11.063 1.00 87.81 80 THR A CA 1
ATOM 620 C C . THR A 1 80 ? 11.722 -6.470 -12.524 1.00 87.81 80 THR A C 1
ATOM 622 O O . THR A 1 80 ? 10.768 -7.183 -12.864 1.00 87.81 80 THR A O 1
ATOM 625 N N . ALA A 1 81 ? 12.633 -6.021 -13.395 1.00 73.69 81 ALA A N 1
ATOM 626 C CA . ALA A 1 81 ? 12.624 -6.400 -14.804 1.00 73.69 81 ALA A CA 1
ATOM 627 C C . ALA A 1 81 ? 12.648 -7.932 -14.948 1.00 73.69 81 ALA A C 1
ATOM 629 O O . ALA A 1 81 ? 13.369 -8.609 -14.211 1.00 73.69 81 ALA A O 1
ATOM 630 N N . GLY A 1 82 ? 11.776 -8.427 -15.836 1.00 54.97 82 GLY A N 1
ATOM 631 C CA . GLY A 1 82 ? 11.577 -9.831 -16.225 1.00 54.97 82 GLY A CA 1
ATOM 632 C C . GLY A 1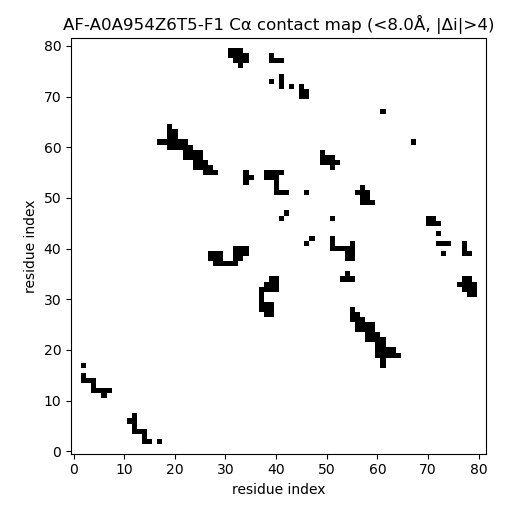 82 ? 12.864 -10.584 -16.459 1.00 54.97 82 GLY A C 1
ATOM 633 O O . GLY A 1 82 ? 13.651 -10.088 -17.292 1.00 54.97 82 GLY A O 1
#

Solvent-accessible surface area (backbone atoms only — not comparable to full-atom values): 5242 Å² total; per-residue (Å²): 140,66,101,64,63,73,61,46,97,89,65,52,71,72,69,81,90,69,73,50,81,42,81,42,78,47,79,43,67,38,98,51,20,57,30,67,94,23,6,36,44,60,89,42,86,70,39,55,86,42,59,52,34,84,64,12,30,32,63,47,71,39,54,80,90,56,88,80,88,82,74,78,78,78,58,74,79,26,35,54,85,129